Protein AF-A0A9D7GEV6-F1 (afdb_monomer_lite)

Secondary structure (DSSP, 8-state):
--TTSS-----EEEEETTTEEEEEE---TT--SSTTHHHHHHHHHHHHHHTT---EEEEEEEGGG--HHHHHHHHHHEEEEEEES-----SS-----

Radius of gyration: 14.03 Å; chains: 1; bounding box: 35×30×29 Å

Structure (mmCIF, N/CA/C/O backbone):
data_AF-A0A9D7GEV6-F1
#
_entry.id   AF-A0A9D7GEV6-F1
#
loop_
_atom_site.group_PDB
_atom_site.id
_atom_site.type_symbol
_atom_site.label_atom_id
_atom_site.label_alt_id
_atom_site.label_comp_id
_atom_site.label_asym_id
_atom_site.label_entity_id
_atom_site.label_seq_id
_atom_site.pdbx_PDB_ins_code
_atom_site.Cartn_x
_atom_site.Cartn_y
_atom_site.Cartn_z
_atom_site.occupancy
_atom_site.B_iso_or_equiv
_atom_site.auth_seq_id
_atom_site.auth_comp_id
_atom_site.auth_asym_id
_atom_site.auth_atom_id
_atom_site.pdbx_PDB_model_num
ATOM 1 N N . MET A 1 1 ? 15.586 -4.632 -11.684 1.00 59.44 1 MET A N 1
ATOM 2 C CA . MET A 1 1 ? 16.903 -5.218 -11.346 1.00 59.44 1 MET A CA 1
ATOM 3 C C . MET A 1 1 ? 16.913 -5.509 -9.855 1.00 59.44 1 MET A C 1
ATOM 5 O O . MET A 1 1 ? 16.695 -4.590 -9.074 1.00 59.44 1 MET A O 1
ATOM 9 N N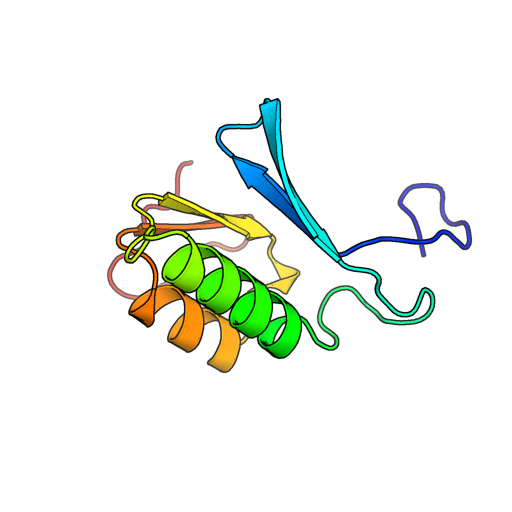 . THR A 1 2 ? 17.061 -6.773 -9.458 1.00 68.12 2 THR A N 1
ATOM 10 C CA . THR A 1 2 ? 17.068 -7.163 -8.036 1.00 68.12 2 THR A CA 1
ATOM 11 C C . THR A 1 2 ? 18.317 -6.641 -7.317 1.00 68.12 2 THR A C 1
ATOM 13 O O . THR A 1 2 ? 19.274 -6.207 -7.958 1.00 68.12 2 THR A O 1
ATOM 16 N N . TYR A 1 3 ? 18.354 -6.733 -5.981 1.00 69.69 3 TYR A N 1
ATOM 17 C CA . TYR A 1 3 ? 19.559 -6.431 -5.189 1.00 69.69 3 TYR A CA 1
ATOM 18 C C . TYR A 1 3 ? 20.806 -7.190 -5.691 1.00 69.69 3 TYR A C 1
ATOM 20 O O . TYR A 1 3 ? 21.907 -6.649 -5.675 1.00 69.69 3 TYR A O 1
ATOM 28 N N . LYS A 1 4 ? 20.624 -8.409 -6.220 1.00 81.75 4 LYS A N 1
ATOM 29 C CA . LYS A 1 4 ? 21.690 -9.238 -6.808 1.00 81.75 4 LYS A CA 1
ATOM 30 C C . LYS A 1 4 ? 22.025 -8.894 -8.267 1.00 81.75 4 LYS A C 1
ATOM 32 O O . LYS A 1 4 ? 22.770 -9.627 -8.902 1.00 81.75 4 LYS A O 1
ATOM 37 N N . ARG A 1 5 ? 21.495 -7.785 -8.794 1.00 78.50 5 ARG A N 1
ATOM 38 C CA . ARG A 1 5 ? 21.657 -7.334 -10.186 1.00 78.50 5 ARG A CA 1
ATOM 39 C C . ARG A 1 5 ? 21.144 -8.310 -11.248 1.00 78.50 5 ARG A C 1
ATOM 41 O O . ARG A 1 5 ? 21.572 -8.244 -12.391 1.00 78.50 5 ARG A O 1
ATOM 48 N N . ASP A 1 6 ? 20.179 -9.145 -10.880 1.00 79.12 6 ASP A N 1
ATOM 49 C CA . ASP A 1 6 ? 19.558 -10.119 -11.780 1.00 79.12 6 ASP A CA 1
ATOM 50 C C . ASP A 1 6 ? 18.088 -9.767 -12.071 1.00 79.12 6 ASP A C 1
ATOM 52 O O . ASP A 1 6 ? 17.479 -8.951 -11.353 1.00 79.12 6 ASP A O 1
ATOM 56 N N . TYR A 1 7 ? 17.513 -10.379 -13.106 1.00 73.56 7 TYR A N 1
ATOM 57 C CA . TYR A 1 7 ? 16.075 -10.376 -13.348 1.00 73.56 7 TYR A CA 1
ATOM 58 C C . TYR A 1 7 ? 15.400 -11.223 -12.279 1.00 73.56 7 TYR A C 1
ATOM 60 O O . TYR A 1 7 ? 15.750 -12.372 -12.037 1.00 73.56 7 TYR A O 1
ATOM 68 N N . GLY A 1 8 ? 14.426 -10.638 -11.601 1.00 73.62 8 GLY A N 1
ATOM 69 C CA . GLY A 1 8 ? 13.718 -11.340 -10.553 1.00 73.62 8 GLY A CA 1
ATOM 70 C C . GLY A 1 8 ? 12.358 -10.732 -10.348 1.00 73.62 8 GLY A C 1
ATOM 71 O O . GLY A 1 8 ? 12.156 -9.528 -10.513 1.00 73.62 8 GLY A O 1
ATOM 72 N N . TYR A 1 9 ? 11.433 -11.608 -10.006 1.00 81.06 9 TYR A N 1
ATOM 73 C CA . TYR A 1 9 ? 10.063 -11.242 -9.769 1.00 81.06 9 TYR A CA 1
ATOM 74 C C . TYR A 1 9 ? 9.900 -10.644 -8.366 1.00 81.06 9 TYR A C 1
ATOM 76 O O . TYR A 1 9 ? 10.399 -11.196 -7.386 1.00 81.06 9 TYR A O 1
ATOM 84 N N . GLN A 1 10 ? 9.223 -9.499 -8.275 1.00 78.94 10 GLN A N 1
ATOM 85 C CA . GLN A 1 10 ? 8.985 -8.782 -7.024 1.00 78.94 10 GLN A CA 1
ATOM 86 C C . GLN A 1 10 ? 7.474 -8.566 -6.856 1.00 78.94 10 GLN A C 1
ATOM 88 O O . GLN A 1 10 ? 6.928 -7.645 -7.471 1.00 78.94 10 GLN A O 1
ATOM 93 N N . PRO A 1 11 ? 6.780 -9.412 -6.072 1.00 86.69 11 PRO A N 1
ATOM 94 C CA . PRO A 1 11 ? 5.362 -9.217 -5.797 1.00 86.69 11 PRO A CA 1
ATOM 95 C C . PRO A 1 11 ? 5.136 -7.994 -4.901 1.00 86.69 11 PRO A C 1
ATOM 97 O O . PRO A 1 11 ? 6.039 -7.537 -4.195 1.00 86.69 11 PRO A O 1
ATOM 100 N N . GLY A 1 12 ? 3.910 -7.472 -4.910 1.00 87.31 12 GLY A N 1
ATOM 101 C CA . GLY A 1 12 ? 3.480 -6.499 -3.909 1.00 87.31 12 GLY A CA 1
ATOM 102 C C . GLY A 1 12 ? 3.215 -7.227 -2.597 1.00 87.31 12 GLY A C 1
ATOM 103 O O . GLY A 1 12 ? 2.363 -8.108 -2.566 1.00 87.31 12 GLY A O 1
ATOM 104 N N . VAL A 1 13 ? 3.945 -6.893 -1.530 1.00 89.31 13 VAL A N 1
ATOM 105 C CA . VAL A 1 13 ? 3.800 -7.553 -0.224 1.00 89.31 13 VAL A CA 1
ATOM 106 C C . VAL A 1 13 ? 3.509 -6.516 0.854 1.00 89.31 13 VAL A C 1
ATOM 108 O O . VAL A 1 13 ? 4.276 -5.571 1.033 1.00 89.31 13 VAL A O 1
ATOM 111 N N . GLY A 1 14 ? 2.412 -6.711 1.584 1.00 90.19 14 GLY A N 1
ATOM 112 C CA . GLY A 1 14 ? 2.073 -5.961 2.790 1.00 90.19 14 GLY A CA 1
ATOM 113 C C . GLY A 1 14 ? 2.428 -6.770 4.035 1.00 90.19 14 GLY A C 1
ATOM 114 O O . GLY A 1 14 ? 1.968 -7.903 4.184 1.00 90.19 14 GLY A O 1
ATOM 115 N N . ILE A 1 15 ? 3.238 -6.194 4.926 1.00 91.19 15 ILE A N 1
ATOM 116 C CA . ILE A 1 15 ? 3.710 -6.850 6.153 1.00 91.19 15 ILE A CA 1
ATOM 117 C C . ILE A 1 15 ? 3.163 -6.104 7.370 1.00 91.19 15 ILE A C 1
ATOM 119 O O . ILE A 1 15 ? 3.340 -4.893 7.500 1.00 91.19 15 ILE A O 1
ATOM 123 N N . LEU A 1 16 ? 2.535 -6.844 8.277 1.00 90.69 16 LEU A N 1
ATOM 124 C CA . LEU A 1 16 ? 2.089 -6.380 9.581 1.00 90.69 16 LEU A CA 1
ATOM 125 C C . LEU A 1 16 ? 3.161 -6.691 10.630 1.00 90.69 16 LEU A C 1
ATOM 127 O O . LEU A 1 16 ? 3.588 -7.837 10.774 1.00 90.69 16 LEU A O 1
ATOM 131 N N . ASN A 1 17 ? 3.578 -5.661 11.368 1.00 87.06 17 ASN A N 1
ATOM 132 C CA . ASN A 1 17 ? 4.513 -5.752 12.496 1.00 87.06 17 ASN A CA 1
ATOM 133 C C . ASN A 1 17 ? 5.835 -6.482 12.200 1.00 87.06 17 ASN A C 1
ATOM 135 O O . ASN A 1 17 ? 6.470 -6.973 13.116 1.00 87.06 17 ASN A O 1
ATOM 139 N N . GLU A 1 18 ? 6.284 -6.507 10.943 1.00 85.50 18 GLU A N 1
ATOM 140 C CA . GLU A 1 18 ? 7.529 -7.151 10.479 1.00 85.50 18 GLU A CA 1
ATOM 141 C C . GLU A 1 18 ? 7.503 -8.688 10.394 1.00 85.50 18 GLU A C 1
ATOM 143 O O . GLU A 1 18 ? 8.329 -9.241 9.670 1.00 85.50 18 GLU A O 1
ATOM 148 N N . GLN A 1 19 ? 6.563 -9.386 11.047 1.00 89.69 19 GLN A N 1
ATOM 149 C CA . GLN A 1 19 ? 6.524 -10.861 11.029 1.00 89.69 19 GLN A CA 1
ATOM 150 C C . GLN A 1 19 ? 5.390 -11.459 10.193 1.00 89.69 19 GLN A C 1
ATOM 152 O O . GLN A 1 19 ? 5.533 -12.564 9.671 1.00 89.69 19 GLN A O 1
ATOM 157 N N . ASN A 1 20 ? 4.259 -10.766 10.057 1.00 91.25 20 ASN A N 1
ATOM 158 C CA . ASN A 1 20 ? 3.063 -11.345 9.454 1.00 91.25 20 ASN A CA 1
ATOM 159 C C . ASN A 1 20 ? 2.832 -10.781 8.058 1.00 91.25 20 ASN A C 1
ATOM 161 O O . ASN A 1 20 ? 2.728 -9.571 7.877 1.00 91.25 20 ASN A O 1
ATOM 165 N N . VAL A 1 21 ? 2.699 -11.654 7.063 1.00 91.31 21 VAL A N 1
ATOM 166 C CA . VAL A 1 21 ? 2.280 -11.230 5.725 1.00 91.31 21 VAL A CA 1
ATOM 167 C C . VAL A 1 21 ? 0.765 -11.058 5.724 1.00 91.31 21 VAL A C 1
ATOM 169 O O . VAL A 1 21 ? 0.032 -12.007 5.987 1.00 91.31 21 VAL A O 1
ATOM 172 N N . LEU A 1 22 ? 0.310 -9.838 5.452 1.00 91.06 22 LEU A N 1
ATOM 173 C CA . LEU A 1 22 ? -1.104 -9.457 5.442 1.00 91.06 22 LEU A CA 1
ATOM 174 C C . LEU A 1 22 ? -1.678 -9.430 4.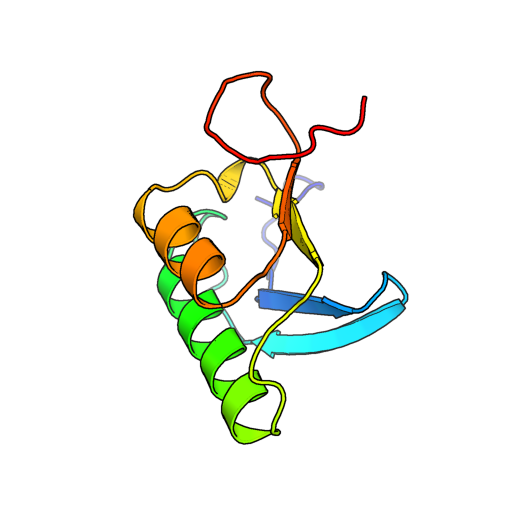023 1.00 91.06 22 LEU A C 1
ATOM 176 O O . LEU A 1 22 ? -2.870 -9.637 3.828 1.00 91.06 22 LEU A O 1
ATOM 180 N N . TYR A 1 23 ? -0.832 -9.144 3.035 1.00 92.62 23 TYR A N 1
ATOM 181 C CA . TYR A 1 23 ? -1.250 -8.954 1.653 1.00 92.62 23 TYR A CA 1
ATOM 182 C C . TYR A 1 23 ? -0.158 -9.425 0.698 1.00 92.62 23 TYR A C 1
ATOM 184 O O . TYR A 1 23 ? 1.017 -9.109 0.900 1.00 92.62 23 TYR A O 1
ATOM 192 N N . ILE A 1 24 ? -0.546 -10.159 -0.343 1.00 92.56 24 ILE A N 1
ATOM 193 C CA . ILE A 1 24 ? 0.325 -10.542 -1.455 1.00 92.5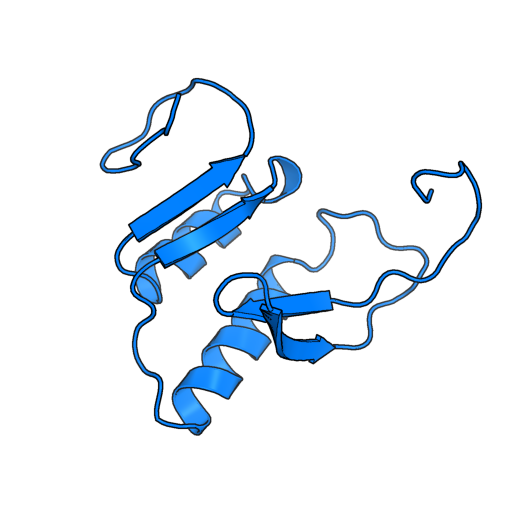6 24 ILE A CA 1
ATOM 194 C C . ILE A 1 24 ? -0.443 -10.288 -2.743 1.00 92.56 24 ILE A C 1
ATOM 196 O O . ILE A 1 24 ? -1.552 -10.784 -2.918 1.00 92.56 24 ILE A O 1
ATOM 200 N N . GLU A 1 25 ? 0.174 -9.560 -3.663 1.00 90.62 25 GLU A N 1
ATOM 201 C CA . GLU A 1 25 ? -0.381 -9.303 -4.982 1.00 90.62 25 GLU A CA 1
ATOM 202 C C . GLU A 1 25 ? 0.637 -9.604 -6.073 1.00 90.62 25 GLU A C 1
ATOM 204 O O . GLU A 1 25 ? 1.827 -9.273 -5.974 1.00 90.62 25 GLU A O 1
ATOM 209 N N . ASN A 1 26 ? 0.135 -10.208 -7.149 1.00 88.56 26 ASN A N 1
ATOM 210 C CA . ASN A 1 26 ? 0.932 -10.466 -8.325 1.00 88.56 26 ASN A CA 1
ATOM 211 C C . ASN A 1 26 ? 1.170 -9.163 -9.119 1.00 88.56 26 ASN A C 1
ATOM 213 O O . ASN A 1 26 ? 0.222 -8.483 -9.495 1.00 88.56 26 ASN A O 1
ATOM 217 N N . ARG A 1 27 ? 2.426 -8.822 -9.409 1.00 82.00 27 ARG A N 1
ATOM 218 C CA . ARG A 1 27 ? 2.846 -7.697 -10.253 1.00 82.00 27 ARG A CA 1
ATOM 219 C C . ARG A 1 27 ? 3.368 -8.193 -11.602 1.00 82.00 27 ARG A C 1
ATOM 221 O O . ARG A 1 27 ? 3.648 -9.372 -11.796 1.00 82.00 27 ARG A O 1
ATOM 228 N N . ASN A 1 28 ? 3.551 -7.273 -12.543 1.00 77.12 28 ASN A N 1
ATOM 229 C CA . ASN A 1 28 ? 4.352 -7.551 -13.730 1.00 77.12 28 ASN A CA 1
ATOM 230 C C . ASN A 1 28 ? 5.848 -7.438 -13.370 1.00 77.12 28 ASN A C 1
ATOM 232 O O . ASN A 1 28 ? 6.272 -6.433 -12.799 1.00 77.12 28 ASN A O 1
ATOM 236 N N . GLY A 1 29 ? 6.650 -8.459 -13.688 1.00 67.00 29 GLY A N 1
ATOM 237 C CA . GLY A 1 29 ? 8.058 -8.566 -13.273 1.00 67.00 29 GLY A CA 1
ATOM 238 C C . GLY A 1 29 ? 9.025 -7.573 -13.929 1.00 67.00 29 GLY A C 1
ATOM 239 O O . GLY A 1 29 ? 10.186 -7.515 -13.532 1.00 67.00 29 GLY A O 1
ATOM 240 N N . ASN A 1 30 ? 8.564 -6.793 -14.911 1.00 75.62 30 ASN A N 1
ATOM 241 C CA . ASN A 1 30 ? 9.375 -5.801 -15.624 1.00 75.62 30 ASN A CA 1
ATOM 242 C C . ASN A 1 30 ? 9.054 -4.340 -15.243 1.00 75.62 30 ASN A C 1
ATOM 244 O O . ASN A 1 30 ? 9.499 -3.411 -15.910 1.00 75.62 30 ASN A O 1
ATOM 248 N N . SER A 1 31 ? 8.258 -4.128 -14.194 1.00 74.31 31 SER A N 1
ATOM 249 C CA . SER A 1 31 ? 7.905 -2.791 -13.707 1.00 74.31 31 SER A CA 1
ATOM 250 C C . SER A 1 31 ? 8.911 -2.305 -12.663 1.00 74.31 31 SER A C 1
ATOM 252 O O . SER A 1 31 ? 9.386 -3.086 -11.836 1.00 74.31 31 SER A O 1
ATOM 254 N N . ASP A 1 32 ? 9.225 -1.011 -12.659 1.00 76.56 32 ASP A N 1
ATOM 255 C CA . ASP A 1 32 ? 10.035 -0.416 -11.599 1.00 76.56 32 ASP A CA 1
ATOM 256 C C . ASP A 1 32 ? 9.239 -0.303 -10.281 1.00 76.56 32 ASP A C 1
ATOM 258 O O . ASP A 1 32 ? 8.033 -0.562 -10.220 1.00 76.56 32 ASP A O 1
ATOM 262 N N . ALA A 1 33 ? 9.922 0.062 -9.191 1.00 72.62 33 ALA A N 1
ATOM 263 C CA . ALA A 1 33 ? 9.314 0.114 -7.857 1.00 72.62 33 ALA A CA 1
ATOM 264 C C . ALA A 1 33 ? 8.173 1.143 -7.751 1.00 72.62 33 ALA A C 1
ATOM 266 O O . ALA A 1 33 ? 7.260 0.970 -6.947 1.00 72.62 33 ALA A O 1
ATOM 267 N N . LYS A 1 34 ? 8.219 2.203 -8.568 1.00 79.12 34 LYS A N 1
ATOM 268 C CA . LYS A 1 34 ? 7.235 3.290 -8.563 1.00 79.12 34 LYS A CA 1
ATOM 269 C C . LYS A 1 34 ? 5.990 2.959 -9.375 1.00 79.12 34 LYS A C 1
ATOM 271 O O . LYS A 1 34 ? 4.907 3.434 -9.031 1.00 79.12 34 LYS A O 1
ATOM 276 N N . ALA A 1 35 ? 6.134 2.176 -10.442 1.00 81.62 35 ALA A N 1
ATOM 277 C CA . ALA A 1 35 ? 5.027 1.840 -11.321 1.00 81.62 35 ALA A CA 1
ATOM 278 C C . ALA A 1 35 ? 3.908 1.106 -10.571 1.00 81.62 35 ALA A C 1
ATOM 280 O O . ALA A 1 35 ? 4.160 0.211 -9.757 1.00 81.62 35 ALA A O 1
ATOM 281 N N . PHE A 1 36 ? 2.664 1.486 -10.874 1.00 86.38 36 PHE A N 1
ATOM 282 C CA . PHE A 1 36 ? 1.427 0.880 -10.356 1.00 86.38 36 PHE A CA 1
ATOM 283 C C . PHE A 1 36 ? 1.329 0.813 -8.826 1.00 86.38 36 PHE A C 1
ATOM 285 O O . PHE A 1 36 ? 0.551 0.032 -8.273 1.00 86.38 36 PHE A O 1
ATOM 292 N N . GLN A 1 37 ? 2.145 1.590 -8.111 1.00 87.94 37 GLN A N 1
ATOM 293 C CA . GLN A 1 37 ? 2.157 1.558 -6.656 1.00 87.94 37 GLN A CA 1
ATOM 294 C C . GLN A 1 37 ? 0.852 2.101 -6.074 1.00 87.94 37 GLN A C 1
ATOM 296 O O . GLN A 1 37 ? 0.319 1.499 -5.145 1.00 87.94 37 GLN A O 1
ATOM 301 N N . LEU A 1 38 ? 0.336 3.196 -6.641 1.00 91.69 38 LEU A N 1
ATOM 302 C CA . LEU A 1 38 ? -0.943 3.776 -6.244 1.00 91.69 38 LEU A CA 1
ATOM 303 C C . LEU A 1 38 ? -2.056 2.728 -6.331 1.00 91.69 38 LEU A C 1
ATOM 305 O O . LEU A 1 38 ? -2.674 2.417 -5.318 1.00 91.69 38 LEU A O 1
ATOM 309 N N . ASP A 1 39 ? -2.211 2.097 -7.496 1.00 92.31 39 ASP A N 1
ATOM 310 C CA . ASP A 1 39 ? -3.263 1.104 -7.725 1.00 92.31 39 ASP A CA 1
ATOM 311 C C . ASP A 1 39 ? -3.124 -0.110 -6.788 1.00 92.31 39 ASP A C 1
ATOM 313 O O . ASP A 1 39 ? -4.117 -0.643 -6.293 1.00 92.31 39 ASP A O 1
ATOM 317 N N . THR A 1 40 ? -1.884 -0.546 -6.522 1.00 92.06 40 THR A N 1
ATOM 318 C CA . THR A 1 40 ? -1.598 -1.652 -5.587 1.00 92.06 40 THR A CA 1
ATOM 319 C C . THR A 1 40 ? -2.052 -1.293 -4.169 1.00 92.06 40 THR A C 1
ATOM 321 O O . THR A 1 40 ? -2.679 -2.099 -3.483 1.00 92.06 40 THR A O 1
ATOM 324 N N . LEU A 1 41 ? -1.759 -0.070 -3.715 1.00 92.88 41 LEU A N 1
ATOM 325 C CA . LEU A 1 41 ? -2.156 0.399 -2.388 1.00 92.88 41 LEU A CA 1
ATOM 326 C C . LEU A 1 41 ? -3.667 0.616 -2.283 1.00 92.88 41 LEU A C 1
ATOM 328 O O . LEU A 1 41 ? -4.238 0.308 -1.240 1.00 92.88 41 LEU A O 1
ATOM 332 N N . GLU A 1 42 ? -4.324 1.098 -3.339 1.00 95.12 42 GLU A N 1
ATOM 333 C CA . GLU A 1 42 ? -5.785 1.234 -3.370 1.00 95.12 42 GLU A CA 1
ATOM 334 C C . GLU A 1 42 ? -6.467 -0.119 -3.182 1.00 95.12 42 GLU A C 1
ATOM 336 O O . GLU A 1 42 ? -7.327 -0.253 -2.308 1.00 95.12 42 GLU A O 1
ATOM 341 N N . ARG A 1 43 ? -6.029 -1.138 -3.932 1.00 95.44 43 ARG A N 1
ATOM 342 C CA . ARG A 1 43 ? -6.533 -2.511 -3.784 1.00 95.44 43 ARG A CA 1
ATOM 343 C C . ARG A 1 43 ? -6.269 -3.069 -2.394 1.00 95.44 43 ARG A C 1
ATOM 345 O O . ARG A 1 43 ? -7.182 -3.615 -1.781 1.00 95.44 43 ARG A O 1
ATOM 352 N N . MET A 1 44 ? -5.060 -2.880 -1.866 1.00 94.25 44 MET A N 1
ATOM 353 C CA . MET A 1 44 ? -4.714 -3.324 -0.517 1.00 94.25 44 MET A CA 1
ATOM 354 C C . MET A 1 44 ? -5.607 -2.661 0.544 1.00 94.25 44 MET A C 1
ATOM 356 O O . MET A 1 44 ? -6.174 -3.355 1.385 1.00 94.25 44 MET A O 1
ATOM 360 N N . PHE A 1 45 ? -5.773 -1.334 0.517 1.00 94.69 45 PHE A N 1
ATOM 361 C CA . PHE A 1 45 ? -6.624 -0.634 1.485 1.00 94.69 45 PHE A CA 1
ATOM 362 C C . PHE A 1 45 ? -8.095 -1.021 1.349 1.00 94.69 45 PHE A C 1
ATOM 364 O O . PHE A 1 45 ? -8.777 -1.143 2.365 1.00 94.69 45 PHE A O 1
ATOM 371 N N . GLN A 1 46 ? -8.587 -1.233 0.127 1.00 95.00 46 GLN A N 1
ATOM 372 C CA . GLN A 1 46 ? -9.947 -1.720 -0.077 1.00 95.00 46 GLN A CA 1
ATOM 373 C C . GLN A 1 46 ? -10.123 -3.120 0.514 1.00 95.00 46 GLN A C 1
ATOM 375 O O . GLN A 1 46 ? -11.056 -3.339 1.279 1.00 95.00 46 GLN A O 1
ATOM 380 N N . HIS A 1 47 ? -9.172 -4.025 0.274 1.00 94.12 47 HIS A N 1
ATOM 381 C CA . HIS A 1 47 ? -9.211 -5.374 0.833 1.00 94.12 47 HIS A CA 1
ATOM 382 C C . HIS A 1 47 ? -9.231 -5.372 2.369 1.00 94.12 47 HIS A C 1
ATOM 384 O O . HIS A 1 47 ? -9.940 -6.162 2.989 1.00 94.12 47 HIS A O 1
ATOM 390 N N . LEU A 1 48 ? -8.495 -4.454 3.002 1.00 92.81 48 LEU A N 1
ATOM 391 C CA . LEU A 1 48 ? -8.530 -4.280 4.456 1.00 92.81 48 LEU A CA 1
ATOM 392 C C . LEU A 1 48 ? -9.893 -3.776 4.942 1.00 92.81 48 LEU A C 1
ATOM 394 O O . LEU A 1 48 ? -10.423 -4.314 5.914 1.00 92.81 48 LEU A O 1
ATOM 398 N N . LYS A 1 49 ? -10.498 -2.811 4.242 1.00 94.00 49 LYS A N 1
ATOM 399 C CA . LYS A 1 49 ? -11.845 -2.313 4.563 1.00 94.00 49 LYS A CA 1
ATOM 400 C C . LYS A 1 49 ? -12.898 -3.407 4.453 1.00 94.00 49 LYS A C 1
ATOM 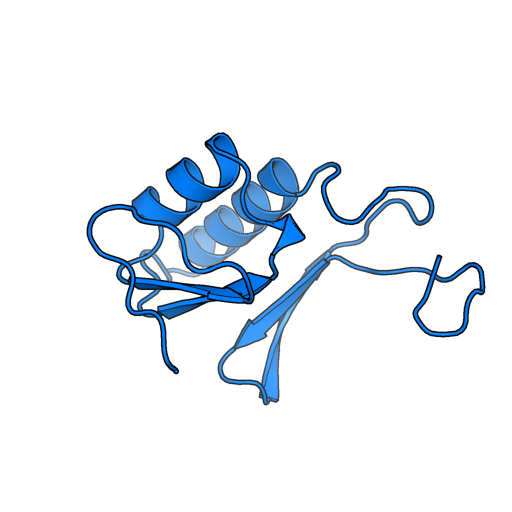402 O O . LYS A 1 49 ? -13.726 -3.523 5.353 1.00 94.00 49 LYS A O 1
ATOM 407 N N . ASP A 1 50 ? -12.824 -4.223 3.407 1.00 95.06 50 ASP A N 1
ATOM 408 C CA . ASP A 1 50 ? -13.734 -5.353 3.195 1.00 95.06 50 ASP A CA 1
ATOM 409 C C . ASP A 1 50 ? -13.622 -6.387 4.332 1.00 95.06 50 ASP A C 1
ATOM 411 O O . ASP A 1 50 ? -14.592 -7.065 4.660 1.00 95.06 50 ASP A O 1
ATOM 415 N N . ASN A 1 51 ? -12.462 -6.453 4.996 1.00 92.62 51 ASN A N 1
ATOM 416 C CA . ASN A 1 51 ? -12.209 -7.279 6.179 1.00 92.62 51 ASN A CA 1
ATOM 417 C C . ASN A 1 51 ? -12.397 -6.523 7.513 1.00 92.62 51 ASN A C 1
ATOM 419 O O . ASN A 1 51 ? -11.855 -6.927 8.541 1.00 92.62 51 ASN A O 1
ATOM 423 N N . ASN A 1 52 ? -13.184 -5.442 7.524 1.00 93.25 52 ASN A N 1
ATOM 424 C CA . ASN A 1 52 ? -13.502 -4.621 8.703 1.00 93.25 52 ASN A CA 1
ATOM 425 C C . ASN A 1 52 ? -12.307 -3.878 9.333 1.00 93.25 52 ASN A C 1
ATOM 427 O O . ASN A 1 52 ? -12.383 -3.431 10.478 1.00 93.25 52 ASN A O 1
ATOM 431 N N . ILE A 1 53 ? -11.219 -3.681 8.588 1.00 89.94 53 ILE A N 1
ATOM 432 C CA . ILE A 1 53 ? -10.075 -2.858 8.998 1.00 89.94 53 ILE A CA 1
ATOM 433 C C . ILE A 1 53 ? -10.185 -1.511 8.277 1.00 89.94 53 ILE A C 1
ATOM 435 O O . ILE A 1 53 ? -9.694 -1.322 7.165 1.00 89.94 53 ILE A O 1
ATOM 439 N N . SER A 1 54 ? -10.878 -0.559 8.905 1.00 85.50 54 SER A N 1
ATOM 440 C CA . SER A 1 54 ? -11.221 0.727 8.280 1.00 85.50 54 SER A CA 1
ATOM 441 C C . SER A 1 54 ? -10.111 1.780 8.346 1.00 85.50 54 SER A C 1
ATOM 443 O O . SER A 1 54 ? -10.070 2.674 7.497 1.00 85.50 54 SER A O 1
ATOM 445 N N . ARG A 1 55 ? -9.213 1.691 9.336 1.00 87.62 55 ARG A N 1
ATOM 446 C CA . ARG A 1 55 ? -8.110 2.639 9.535 1.00 87.62 55 ARG A CA 1
ATOM 447 C C . ARG A 1 55 ? -6.866 1.938 10.072 1.00 87.62 55 ARG A C 1
ATOM 449 O O . ARG A 1 55 ? -6.962 1.107 10.968 1.00 87.62 55 ARG A O 1
ATOM 456 N N . ILE A 1 56 ? -5.703 2.297 9.531 1.00 90.50 56 ILE A N 1
ATOM 457 C CA . ILE A 1 56 ? -4.399 1.759 9.948 1.00 90.50 56 ILE A CA 1
ATOM 458 C C . ILE A 1 56 ? -3.692 2.787 10.831 1.00 90.50 56 ILE A C 1
ATOM 460 O O . ILE A 1 56 ? -3.629 3.965 10.484 1.00 90.50 56 ILE A O 1
ATOM 464 N N . ASP A 1 57 ? -3.113 2.360 11.950 1.00 89.12 57 ASP A N 1
ATOM 465 C CA . ASP A 1 57 ? -2.454 3.288 12.875 1.00 89.12 57 ASP A CA 1
ATOM 466 C C . ASP A 1 57 ? -1.107 3.789 12.360 1.00 89.12 57 ASP A C 1
ATOM 468 O O . ASP A 1 57 ? -0.828 4.990 12.395 1.00 89.12 57 ASP A O 1
ATOM 472 N N . LYS A 1 58 ? -0.264 2.865 11.891 1.00 88.75 58 LYS A N 1
ATOM 473 C CA . LYS A 1 58 ? 1.103 3.144 11.450 1.00 88.75 58 LYS A CA 1
ATOM 474 C C . LYS A 1 58 ? 1.364 2.476 10.109 1.00 88.75 58 LYS A C 1
ATOM 476 O O . LYS A 1 58 ? 1.248 1.260 9.993 1.00 88.75 58 LYS A O 1
ATOM 481 N N . PHE A 1 59 ? 1.762 3.261 9.118 1.00 90.00 59 PHE A N 1
ATOM 482 C CA . PHE A 1 59 ? 2.188 2.765 7.812 1.00 90.00 59 PHE A CA 1
ATOM 483 C C . PHE A 1 59 ? 3.662 3.077 7.580 1.00 90.00 59 PHE A C 1
ATOM 485 O O . PHE A 1 59 ? 4.119 4.184 7.855 1.00 90.00 59 PHE A O 1
ATOM 492 N N . ARG A 1 60 ? 4.420 2.109 7.067 1.00 88.19 60 ARG A N 1
ATOM 493 C CA . ARG A 1 60 ? 5.833 2.284 6.726 1.00 88.19 60 ARG A CA 1
ATOM 494 C C . ARG A 1 60 ? 6.022 2.006 5.246 1.00 88.19 60 ARG A C 1
ATOM 496 O O . ARG A 1 60 ? 5.611 0.961 4.759 1.00 88.19 60 ARG A O 1
ATOM 503 N N . ALA A 1 61 ? 6.699 2.918 4.569 1.00 86.56 61 ALA A N 1
ATOM 504 C CA . ALA A 1 61 ? 7.024 2.810 3.160 1.00 86.56 61 ALA A CA 1
ATOM 505 C C . ALA A 1 61 ? 8.473 3.232 2.890 1.00 86.56 61 ALA A C 1
ATOM 507 O O . ALA A 1 61 ? 9.144 3.840 3.729 1.00 86.56 61 ALA A O 1
ATOM 508 N N . ASP A 1 62 ? 8.991 2.864 1.726 1.00 83.12 62 ASP A N 1
ATOM 509 C CA . ASP A 1 62 ? 10.339 3.212 1.286 1.00 83.12 62 ASP A CA 1
ATOM 510 C C . ASP A 1 62 ? 10.371 4.558 0.526 1.00 83.12 62 ASP A C 1
ATOM 512 O O . ASP A 1 62 ? 9.331 5.128 0.198 1.00 83.12 62 ASP A O 1
ATOM 516 N N . ALA A 1 63 ? 11.569 5.076 0.230 1.00 78.50 63 ALA A N 1
ATOM 517 C CA . ALA A 1 63 ? 11.753 6.350 -0.476 1.00 78.50 63 ALA A CA 1
ATOM 518 C C . ALA A 1 63 ? 11.092 6.414 -1.865 1.00 78.50 63 ALA A C 1
ATOM 520 O O . ALA A 1 63 ? 10.719 7.503 -2.305 1.00 78.50 63 ALA A O 1
ATOM 521 N N . ALA A 1 64 ? 10.942 5.292 -2.579 1.00 77.00 64 ALA A N 1
ATOM 522 C CA . ALA A 1 64 ? 10.297 5.290 -3.893 1.00 77.00 64 ALA A CA 1
ATOM 523 C C . ALA A 1 64 ? 8.800 5.627 -3.806 1.00 77.00 64 ALA A C 1
ATOM 525 O O . ALA A 1 64 ? 8.222 6.080 -4.795 1.00 77.00 64 ALA A O 1
ATOM 526 N N . SER A 1 65 ? 8.218 5.487 -2.613 1.00 81.75 65 SER A N 1
ATOM 527 C CA . SER A 1 65 ? 6.806 5.731 -2.326 1.00 81.75 65 SER A CA 1
ATOM 528 C C . SER A 1 65 ? 6.434 7.206 -2.137 1.00 81.75 65 SER A C 1
ATOM 530 O O . SER A 1 65 ? 5.283 7.521 -1.851 1.00 81.75 65 SER A O 1
ATOM 532 N N . TYR A 1 66 ? 7.383 8.131 -2.312 1.00 82.31 66 TYR A N 1
ATOM 533 C CA . TYR A 1 66 ? 7.175 9.575 -2.150 1.00 82.31 66 TYR A CA 1
ATOM 534 C C . TYR A 1 66 ? 6.519 10.230 -3.384 1.00 82.31 66 TYR A C 1
ATOM 536 O O . TYR A 1 66 ? 6.999 11.230 -3.917 1.00 82.31 66 TYR A O 1
ATOM 544 N N . GLN A 1 67 ? 5.440 9.637 -3.893 1.00 84.94 67 GLN A N 1
ATOM 545 C CA . GLN A 1 67 ? 4.622 10.222 -4.961 1.00 84.94 67 GLN A CA 1
ATOM 546 C C . GLN A 1 67 ? 3.437 10.963 -4.341 1.00 84.94 67 GLN A C 1
ATOM 548 O O . GLN A 1 67 ? 2.849 10.480 -3.376 1.00 84.94 67 GLN A O 1
ATOM 553 N N . TYR A 1 68 ? 3.063 12.118 -4.896 1.00 87.94 68 TYR A N 1
ATOM 554 C CA . TYR A 1 68 ? 1.994 12.955 -4.338 1.00 87.94 68 TYR A CA 1
ATOM 555 C C . TYR A 1 68 ? 0.674 12.192 -4.154 1.00 87.94 68 TYR A C 1
ATOM 557 O O . TYR A 1 68 ? 0.076 12.236 -3.078 1.00 87.94 68 TYR A O 1
ATOM 565 N N . ASP A 1 69 ? 0.256 11.445 -5.176 1.00 91.19 69 ASP A N 1
ATOM 566 C CA . ASP A 1 69 ? -1.004 10.701 -5.144 1.00 91.19 69 ASP A CA 1
ATOM 567 C C . ASP A 1 69 ? -0.964 9.550 -4.132 1.00 91.19 69 ASP A C 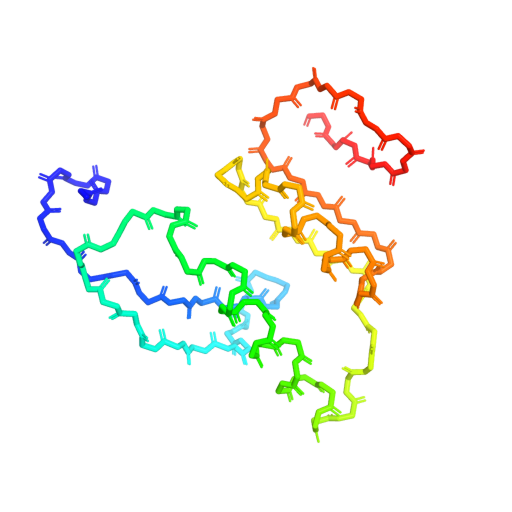1
ATOM 569 O O . ASP A 1 69 ? -1.937 9.324 -3.411 1.00 91.19 69 ASP A O 1
ATOM 573 N N . VAL A 1 70 ? 0.190 8.887 -3.996 1.00 90.94 70 VAL A N 1
ATOM 574 C CA . VAL A 1 70 ? 0.415 7.842 -2.985 1.00 90.94 70 VAL A CA 1
ATOM 575 C C . VAL A 1 70 ? 0.310 8.425 -1.578 1.00 90.94 70 VAL A C 1
ATOM 577 O O . VAL A 1 70 ? -0.403 7.875 -0.740 1.00 90.94 70 VAL A O 1
ATOM 580 N N . VAL A 1 71 ? 0.953 9.567 -1.316 1.00 89.94 71 VAL A N 1
ATOM 581 C CA . VAL A 1 71 ? 0.878 10.237 -0.009 1.00 89.94 71 VAL A CA 1
ATOM 582 C C . VAL A 1 71 ? -0.565 10.622 0.316 1.00 89.94 71 VAL A C 1
ATOM 584 O O . VAL A 1 71 ? -1.047 10.295 1.399 1.00 89.94 71 VAL A O 1
ATOM 587 N N . LYS A 1 72 ? -1.294 11.217 -0.638 1.00 92.12 72 LYS A N 1
ATOM 588 C CA . LYS A 1 72 ? -2.716 11.555 -0.463 1.00 92.12 72 LYS A CA 1
ATOM 589 C C . LYS A 1 72 ? -3.594 10.342 -0.182 1.00 92.12 72 LYS A C 1
ATOM 591 O O . LYS A 1 72 ? -4.549 10.442 0.590 1.00 92.12 72 LYS A O 1
ATOM 596 N N . LEU A 1 73 ? -3.329 9.213 -0.833 1.00 93.94 73 LEU A N 1
ATOM 597 C CA . LEU A 1 73 ? -4.060 7.977 -0.581 1.00 93.94 73 LEU A CA 1
ATOM 598 C C . LEU A 1 73 ? -3.784 7.457 0.836 1.00 93.94 73 LEU A C 1
ATOM 600 O O . LEU A 1 73 ? -4.719 7.092 1.551 1.00 93.94 73 LEU A O 1
ATOM 604 N N . VAL A 1 74 ? -2.518 7.445 1.252 1.00 92.25 74 VAL A N 1
ATOM 605 C CA . VAL A 1 74 ? -2.100 6.987 2.584 1.00 92.25 74 VAL A CA 1
ATOM 606 C C . VAL A 1 74 ? -2.707 7.871 3.677 1.00 92.25 74 VAL A C 1
ATOM 608 O O . VAL A 1 74 ? -3.285 7.342 4.621 1.00 92.25 74 VAL A O 1
ATOM 611 N N . GLU A 1 75 ? -2.694 9.197 3.523 1.00 91.31 75 GLU A N 1
ATOM 612 C CA . GLU A 1 75 ? -3.298 10.143 4.481 1.00 91.31 75 GLU A CA 1
ATOM 613 C C . GLU A 1 75 ? -4.790 9.885 4.745 1.00 91.31 75 GLU A C 1
ATOM 615 O O . GLU A 1 75 ? -5.280 10.090 5.858 1.00 91.31 75 GLU A O 1
ATOM 620 N N . LYS A 1 76 ? -5.530 9.408 3.738 1.00 92.75 76 LYS A N 1
ATOM 621 C CA . LYS A 1 76 ? -6.959 9.086 3.878 1.00 92.75 76 LYS A CA 1
ATOM 622 C C . LYS A 1 76 ? -7.202 7.803 4.673 1.00 92.75 76 LYS A C 1
ATOM 624 O O . LYS A 1 76 ? -8.221 7.703 5.354 1.00 92.75 76 LYS A O 1
ATOM 629 N N . ASN A 1 77 ? -6.301 6.825 4.573 1.00 92.19 77 ASN A N 1
ATOM 630 C CA . ASN A 1 77 ? -6.501 5.471 5.104 1.00 92.19 77 ASN A CA 1
ATOM 631 C C . ASN A 1 77 ? -5.688 5.187 6.384 1.00 92.19 77 ASN A C 1
ATOM 633 O O . ASN A 1 77 ? -5.947 4.197 7.072 1.00 92.19 77 ASN A O 1
ATOM 637 N N . VAL A 1 78 ? -4.724 6.049 6.725 1.00 92.81 78 VAL A N 1
ATOM 638 C CA . VAL A 1 78 ? -3.755 5.827 7.807 1.00 92.81 78 VAL A CA 1
ATOM 639 C C . VAL A 1 78 ? -3.711 7.019 8.770 1.00 92.81 78 VAL A C 1
ATOM 641 O O . VAL A 1 78 ? -3.836 8.172 8.366 1.00 92.81 78 VAL A O 1
ATOM 644 N N . THR A 1 79 ? -3.527 6.754 10.065 1.00 89.94 79 THR A N 1
ATOM 645 C CA . THR A 1 79 ? -3.341 7.778 11.106 1.00 89.94 79 THR A CA 1
ATOM 646 C C . THR A 1 79 ? -1.949 8.408 11.067 1.00 89.94 79 THR A C 1
ATOM 648 O O . THR A 1 79 ? -1.844 9.631 11.043 1.00 89.94 79 THR A O 1
ATOM 651 N N . SER A 1 80 ? -0.897 7.589 11.035 1.00 87.12 80 SER A N 1
ATOM 652 C CA . SER A 1 80 ? 0.502 8.028 11.016 1.00 87.12 80 SER A CA 1
ATOM 653 C C . SER A 1 80 ? 1.300 7.220 9.997 1.00 87.12 80 SER A C 1
ATOM 655 O O . SER A 1 80 ? 1.133 6.006 9.896 1.00 87.12 80 SER A O 1
ATOM 657 N N . PHE A 1 81 ? 2.208 7.851 9.257 1.00 86.94 81 PHE A N 1
ATOM 658 C CA . PHE A 1 81 ? 3.018 7.158 8.252 1.00 86.94 81 PHE A CA 1
ATOM 659 C C . PHE A 1 81 ? 4.484 7.600 8.261 1.00 86.94 81 PHE A C 1
ATOM 661 O O . PHE A 1 81 ? 4.805 8.731 8.620 1.00 86.94 81 PHE A O 1
ATOM 668 N N . LEU A 1 82 ? 5.369 6.680 7.867 1.00 82.75 82 LEU A N 1
ATOM 669 C CA . LEU A 1 82 ? 6.824 6.817 7.853 1.00 82.75 82 LEU A CA 1
ATOM 670 C C . LEU A 1 82 ? 7.359 6.451 6.466 1.00 82.75 82 LEU A C 1
ATOM 672 O O . LEU A 1 82 ? 7.141 5.332 6.002 1.00 82.75 82 LEU A O 1
ATOM 676 N N . TYR A 1 83 ? 8.118 7.347 5.837 1.00 82.31 83 TYR A N 1
ATOM 677 C CA . TYR A 1 83 ? 8.830 7.059 4.589 1.00 82.31 83 TYR A CA 1
ATOM 678 C C . TYR A 1 83 ? 10.335 6.982 4.840 1.00 82.31 83 TYR A C 1
ATOM 680 O O . TYR A 1 83 ? 10.944 7.908 5.381 1.00 82.31 83 TYR A O 1
ATOM 688 N N . ARG A 1 84 ? 10.967 5.879 4.435 1.00 69.06 84 ARG A N 1
ATOM 689 C CA . ARG A 1 84 ? 12.407 5.675 4.611 1.00 69.06 84 ARG A CA 1
ATOM 690 C C . ARG A 1 84 ? 13.200 6.464 3.561 1.00 69.06 84 ARG A C 1
ATOM 692 O O . ARG A 1 84 ? 13.500 5.914 2.511 1.00 69.06 84 ARG A O 1
ATOM 699 N N . GLY A 1 85 ? 13.602 7.698 3.884 1.00 60.38 85 GLY A N 1
ATOM 700 C CA . GLY A 1 85 ? 14.772 8.376 3.294 1.00 60.38 85 GLY A CA 1
ATOM 701 C C . GLY A 1 85 ? 14.536 9.549 2.324 1.00 60.38 85 GLY A C 1
ATOM 702 O O . GLY A 1 85 ? 14.679 9.387 1.119 1.00 60.38 85 GLY A O 1
ATOM 703 N N . LYS A 1 86 ? 14.306 10.752 2.868 1.00 42.22 86 LYS A N 1
ATOM 704 C CA . LYS A 1 86 ? 15.134 11.984 2.779 1.00 42.22 86 LYS A CA 1
ATOM 705 C C . LYS A 1 86 ? 14.560 12.984 3.799 1.00 42.22 86 LYS A C 1
ATOM 707 O O . LYS A 1 86 ? 13.348 13.062 3.962 1.00 42.22 86 LYS A O 1
ATOM 712 N N . LYS A 1 87 ? 15.418 13.740 4.497 1.00 40.94 87 LYS A N 1
ATOM 713 C CA . LYS A 1 87 ? 15.029 14.813 5.433 1.00 40.94 87 LYS A CA 1
ATOM 714 C C . LYS A 1 87 ? 14.381 15.951 4.628 1.00 40.94 87 LYS A C 1
ATOM 716 O O . LYS A 1 87 ? 15.098 16.818 4.145 1.00 40.94 87 LYS A O 1
ATOM 721 N N . GLN A 1 88 ? 13.067 15.941 4.413 1.00 38.69 88 GLN A N 1
ATOM 722 C CA . GLN A 1 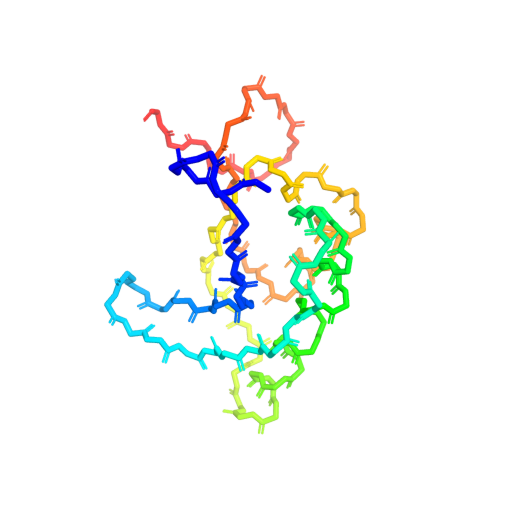88 ? 12.365 17.106 3.863 1.00 38.69 88 GLN A CA 1
ATOM 723 C C . GLN A 1 88 ? 10.878 17.116 4.238 1.00 38.69 88 GLN A C 1
ATOM 725 O O . GLN A 1 88 ? 10.180 16.110 4.150 1.00 38.69 88 GLN A O 1
ATOM 730 N N . LEU A 1 89 ? 10.470 18.288 4.735 1.00 43.00 89 LEU A N 1
ATOM 731 C CA . LEU A 1 89 ? 9.215 18.647 5.394 1.00 43.00 89 LEU A CA 1
ATOM 732 C C . LEU A 1 89 ? 7.951 18.156 4.671 1.00 43.00 89 LEU A C 1
ATOM 734 O O . LEU A 1 89 ? 7.764 18.481 3.504 1.00 43.00 89 LEU A O 1
ATOM 738 N N . CYS A 1 90 ? 6.997 17.597 5.428 1.00 36.25 90 CYS A N 1
ATOM 739 C CA . CYS A 1 90 ? 5.639 18.157 5.444 1.00 36.25 90 CYS A CA 1
ATOM 740 C C . CYS A 1 90 ? 4.809 17.695 6.662 1.00 36.25 90 CYS A C 1
ATOM 742 O O . CYS A 1 90 ? 4.499 16.518 6.827 1.00 36.25 90 CYS A O 1
ATOM 744 N N . GLY A 1 91 ? 4.410 18.655 7.501 1.00 35.94 91 GLY A N 1
ATOM 745 C CA . GLY A 1 91 ? 3.137 18.654 8.230 1.00 35.94 91 GLY A CA 1
ATOM 746 C C . GLY A 1 91 ? 3.004 17.834 9.515 1.00 35.94 91 GLY A C 1
ATOM 747 O O . GLY A 1 91 ? 2.741 18.422 10.560 1.00 35.94 91 GLY A O 1
ATOM 748 N N . LYS A 1 92 ? 3.090 16.500 9.455 1.00 41.47 92 LYS A N 1
ATOM 749 C CA . LYS A 1 92 ? 2.728 15.591 10.574 1.00 41.47 92 LYS A CA 1
ATOM 750 C C . LYS A 1 92 ? 3.461 14.242 10.517 1.00 41.47 92 LYS A C 1
ATOM 752 O O . LYS A 1 92 ? 2.899 13.197 10.830 1.00 41.47 92 LYS A O 1
ATOM 757 N N . ILE A 1 93 ? 4.710 14.249 10.067 1.00 43.75 93 ILE A N 1
ATOM 758 C CA . ILE A 1 93 ? 5.476 13.028 9.800 1.00 43.75 93 ILE A CA 1
ATOM 759 C C . ILE A 1 93 ? 6.551 12.900 10.878 1.00 43.75 93 ILE A C 1
ATOM 761 O O . ILE A 1 93 ? 7.479 13.706 10.930 1.00 43.75 93 ILE A O 1
ATOM 765 N N . PHE A 1 94 ? 6.414 11.903 11.755 1.00 38.12 94 PHE A N 1
ATOM 766 C CA . PHE A 1 94 ? 7.506 11.489 12.634 1.00 38.12 94 PHE A CA 1
ATOM 767 C C . PHE A 1 94 ? 8.626 10.948 11.742 1.00 38.12 94 PHE A C 1
ATOM 769 O O . PHE A 1 94 ? 8.486 9.901 11.131 1.00 38.12 94 PHE A O 1
ATOM 776 N N . CYS A 1 95 ? 9.736 11.659 11.623 1.00 35.53 95 CYS A N 1
ATOM 777 C CA . CYS A 1 95 ? 10.970 11.067 11.124 1.00 35.53 95 CYS A CA 1
ATOM 778 C C . CYS A 1 95 ? 11.670 10.482 12.351 1.00 35.53 95 CYS A C 1
ATOM 780 O O . CYS A 1 95 ? 12.050 11.249 13.228 1.00 35.53 95 CYS A O 1
ATOM 782 N N . LEU A 1 96 ? 11.772 9.156 12.463 1.00 35.31 96 LEU A N 1
ATOM 783 C CA . LEU A 1 96 ? 12.671 8.554 13.450 1.00 35.31 96 LEU A CA 1
ATOM 784 C C . LEU A 1 96 ? 14.100 8.611 12.896 1.00 35.31 96 LEU A C 1
ATOM 786 O O . LEU A 1 96 ? 14.297 8.334 11.708 1.00 35.31 96 LEU A O 1
ATOM 790 N N . ASP A 1 97 ? 15.012 9.051 13.765 1.00 34.09 97 ASP A N 1
ATOM 791 C CA . ASP A 1 97 ? 16.423 9.379 13.523 1.00 34.09 97 ASP A CA 1
ATOM 792 C C . ASP A 1 97 ? 17.262 8.245 12.909 1.00 34.09 97 ASP A C 1
ATOM 794 O O . ASP A 1 97 ? 17.024 7.057 13.236 1.00 34.09 97 ASP A O 1
#

pLDDT: mean 80.0, std 17.3, range [34.09, 95.44]

Foldseek 3Di:
DDPVPDQDFDWDWDDDPNPDTPDTGGDDSPDDPLPCPLVVVVVVLVVCVVVVNQAAEEEEEEPSQPDPSSVVVCVRRYNAYYYHDDPDDDDGHDHDD

Sequence (97 aa):
MTYKRDYGYQPGVGILNEQNVLYIENRNGNSDAKAFQLDTLERMFQHLKDNNISRIDKFRADAASYQYDVVKLVEKNVTSFLYRGKKQLCGKIFCLD